Protein AF-A0A8T3YEX6-F1 (afdb_monomer_lite)

pLDDT: mean 91.47, std 7.71, range [68.94, 98.25]

Secondary s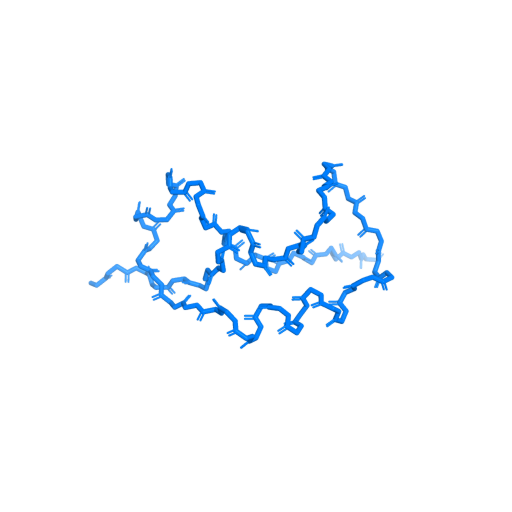tructure (DSSP, 8-state):
-PPEEEEEEHHHHSTT----S---GGGHHHHHHHHHHH-EEEEHHHHSS-TTEEE---------

Fol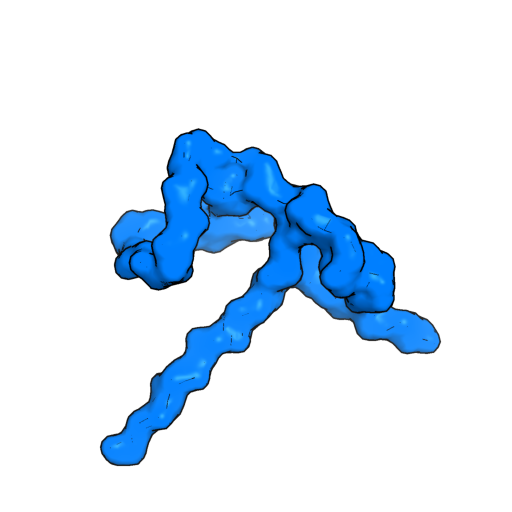dseek 3Di:
DADWFKKFFPCQQQPPDDDDDDDDPPCVVVNVVSSVVGIDIDGPVVVVPDPRMDTDDDDDDDDD

Structure (mmCIF, N/CA/C/O backbone):
data_AF-A0A8T3YEX6-F1
#
_entry.id   AF-A0A8T3YEX6-F1
#
loop_
_atom_site.group_PDB
_atom_site.id
_atom_site.type_symbol
_atom_site.label_atom_id
_atom_site.label_alt_id
_atom_site.label_comp_id
_atom_site.label_asym_id
_atom_site.label_entity_id
_atom_site.label_seq_id
_atom_site.pdbx_PDB_ins_code
_atom_site.Cartn_x
_atom_site.Cartn_y
_atom_site.Cartn_z
_atom_site.occupancy
_atom_site.B_iso_or_equiv
_atom_site.auth_seq_id
_atom_site.auth_comp_id
_atom_site.auth_asym_id
_atom_site.auth_atom_id
_atom_site.pdbx_PDB_model_num
ATOM 1 N N . MET A 1 1 ? -1.677 -0.075 22.327 1.00 72.56 1 MET A N 1
ATOM 2 C CA . MET A 1 1 ? -1.956 0.629 21.058 1.00 72.56 1 MET A CA 1
ATOM 3 C C . MET A 1 1 ? -1.748 -0.366 19.940 1.00 72.56 1 MET A C 1
ATOM 5 O O . MET A 1 1 ? -0.803 -1.139 20.019 1.00 72.56 1 MET A O 1
ATOM 9 N N . GLU A 1 2 ? -2.663 -0.400 18.982 1.00 93.44 2 GLU A N 1
ATOM 10 C CA . GLU A 1 2 ? -2.584 -1.277 17.812 1.00 93.44 2 GLU A CA 1
ATOM 11 C C . GLU A 1 2 ? -1.548 -0.743 16.806 1.00 93.44 2 GLU A C 1
ATOM 13 O O . GLU A 1 2 ? -1.280 0.460 16.780 1.00 93.44 2 GLU A O 1
ATOM 18 N N . GLU A 1 3 ? -0.940 -1.622 16.004 1.00 96.62 3 GLU A N 1
ATOM 19 C CA . GLU A 1 3 ? 0.013 -1.227 14.958 1.00 96.62 3 GLU A CA 1
ATOM 20 C C . GLU A 1 3 ? -0.698 -0.394 13.879 1.00 96.62 3 GLU A C 1
ATOM 22 O O . GLU A 1 3 ? -1.713 -0.820 13.327 1.00 96.62 3 GLU A O 1
ATOM 27 N N . MET A 1 4 ? -0.155 0.785 13.561 1.00 97.94 4 MET A N 1
ATOM 28 C CA . MET A 1 4 ? -0.660 1.654 12.497 1.00 97.94 4 MET A CA 1
ATOM 29 C C . MET A 1 4 ? 0.126 1.405 11.210 1.00 97.94 4 MET A C 1
ATOM 31 O O . MET A 1 4 ? 1.336 1.620 11.176 1.00 97.94 4 MET A O 1
ATOM 35 N N . ILE A 1 5 ? -0.556 0.992 10.143 1.00 97.88 5 ILE A N 1
ATOM 36 C CA . ILE A 1 5 ? 0.070 0.608 8.871 1.00 97.88 5 ILE A CA 1
ATOM 37 C C . ILE A 1 5 ? -0.314 1.547 7.728 1.00 97.88 5 ILE A C 1
ATOM 39 O O . ILE A 1 5 ? -1.387 2.154 7.736 1.00 97.88 5 ILE A O 1
ATOM 43 N N . LEU A 1 6 ? 0.567 1.645 6.729 1.00 98.25 6 LEU A N 1
ATOM 44 C CA . LEU A 1 6 ? 0.349 2.435 5.522 1.00 98.25 6 LEU A CA 1
ATOM 45 C C . LEU A 1 6 ? -0.642 1.729 4.590 1.00 98.25 6 LEU A C 1
ATOM 47 O O . LEU A 1 6 ? -0.361 0.644 4.069 1.00 98.25 6 LEU A O 1
ATOM 51 N N . VAL A 1 7 ? -1.778 2.372 4.335 1.00 98.12 7 VAL A N 1
ATOM 52 C CA . VAL A 1 7 ? -2.806 1.861 3.425 1.00 98.12 7 VAL A CA 1
ATOM 53 C C . VAL A 1 7 ? -3.228 2.896 2.392 1.00 98.12 7 VAL A C 1
ATOM 55 O O . VAL A 1 7 ? -3.185 4.101 2.640 1.00 98.12 7 VAL A O 1
ATOM 58 N N . VAL A 1 8 ? -3.676 2.414 1.234 1.00 97.38 8 VAL A N 1
ATOM 59 C CA . VAL A 1 8 ? -4.181 3.230 0.122 1.00 97.38 8 VAL A CA 1
ATOM 60 C C . VAL A 1 8 ? -5.516 2.658 -0.362 1.00 97.38 8 VAL A C 1
ATOM 62 O O . VAL A 1 8 ? -5.624 1.436 -0.495 1.00 97.38 8 VAL A O 1
ATOM 65 N N . PRO A 1 9 ? -6.539 3.482 -0.658 1.00 96.06 9 PRO A N 1
ATOM 66 C CA . PRO A 1 9 ? -7.776 2.997 -1.261 1.00 96.06 9 PRO A CA 1
ATOM 67 C C . PRO A 1 9 ? -7.503 2.249 -2.569 1.00 96.06 9 PRO A C 1
ATOM 69 O O . PRO A 1 9 ? -6.852 2.775 -3.476 1.00 96.06 9 PRO A O 1
ATOM 72 N N . ARG A 1 10 ? -8.042 1.035 -2.703 1.00 93.69 10 ARG A N 1
ATOM 73 C CA . ARG A 1 10 ? -7.812 0.162 -3.863 1.00 93.69 10 ARG A CA 1
ATOM 74 C C . ARG A 1 10 ? -8.146 0.858 -5.182 1.00 93.69 10 ARG A C 1
ATOM 76 O O . ARG A 1 10 ? -7.367 0.786 -6.128 1.00 93.69 10 ARG A O 1
ATOM 83 N N . ALA A 1 11 ? -9.271 1.571 -5.216 1.00 93.06 11 ALA A N 1
ATOM 84 C CA . ALA A 1 11 ? -9.750 2.303 -6.388 1.00 93.06 11 ALA A CA 1
ATOM 85 C C . ALA A 1 11 ? -8.850 3.485 -6.806 1.00 93.06 11 ALA A C 1
ATOM 87 O O . ALA A 1 11 ? -9.044 4.050 -7.877 1.00 93.06 11 ALA A O 1
ATOM 88 N N . LYS A 1 12 ? -7.894 3.895 -5.961 1.00 92.94 12 LYS A N 1
ATOM 89 C CA . LYS A 1 12 ? -6.955 4.994 -6.232 1.00 92.94 12 LYS A CA 1
ATOM 90 C C . LYS A 1 12 ? -5.538 4.514 -6.538 1.00 92.94 12 LYS A C 1
ATOM 92 O O . LYS A 1 12 ? -4.735 5.313 -7.002 1.00 92.94 12 LYS A O 1
ATOM 97 N N . LEU A 1 13 ? -5.225 3.241 -6.286 1.00 90.25 13 LEU A N 1
ATOM 98 C CA . LEU A 1 13 ? -3.861 2.725 -6.402 1.00 90.25 13 LEU A CA 1
ATOM 99 C C . LEU A 1 13 ? -3.436 2.496 -7.861 1.00 90.25 13 LEU A C 1
ATOM 101 O O . LEU A 1 13 ? -2.337 2.893 -8.241 1.00 90.25 13 LEU A O 1
ATOM 105 N N . PHE A 1 14 ? -4.312 1.895 -8.675 1.00 83.62 14 PHE A N 1
ATOM 106 C CA . PHE A 1 14 ? -3.991 1.458 -10.045 1.00 83.62 14 PHE A CA 1
ATOM 107 C C . PHE A 1 14 ? -4.808 2.153 -11.149 1.00 83.62 14 PHE A C 1
ATOM 109 O O . PHE A 1 14 ? -4.872 1.660 -12.271 1.00 83.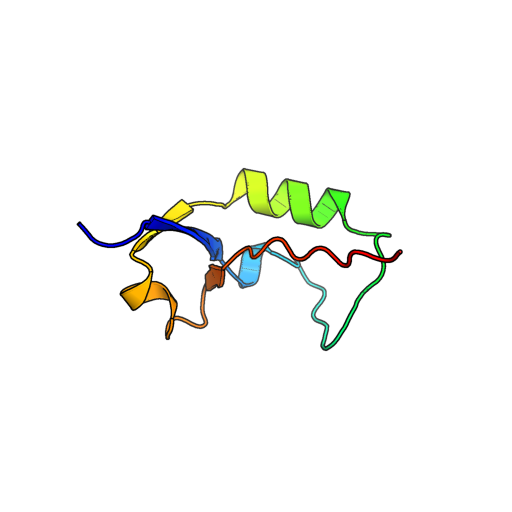62 14 PHE A O 1
ATOM 116 N N . GLU A 1 15 ? -5.432 3.297 -10.848 1.00 75.38 15 GLU A N 1
ATOM 117 C CA . GLU A 1 15 ? -6.322 4.006 -11.786 1.00 75.38 15 GLU A CA 1
ATOM 118 C C . GLU A 1 15 ? -7.312 3.041 -12.481 1.00 75.38 15 GLU A C 1
ATOM 120 O O . GLU A 1 15 ? -8.052 2.334 -11.794 1.00 75.38 15 GLU A O 1
ATOM 125 N N . HIS A 1 16 ? -7.342 3.003 -13.818 1.00 70.88 16 HIS A N 1
ATOM 126 C CA . HIS A 1 16 ? -8.231 2.150 -14.618 1.00 70.88 16 HIS A CA 1
ATOM 127 C C . HIS A 1 16 ? -7.607 0.813 -15.045 1.00 70.88 16 HIS A C 1
ATOM 129 O O . HIS A 1 16 ? -8.240 0.055 -15.779 1.00 70.88 16 HIS A O 1
ATOM 135 N N . GLU A 1 17 ? -6.392 0.493 -14.598 1.00 75.75 17 GLU A N 1
ATOM 136 C CA . GLU A 1 17 ? -5.703 -0.733 -14.995 1.00 75.75 17 GLU A CA 1
ATOM 137 C C . GLU A 1 17 ? -5.671 -1.745 -13.847 1.00 75.75 17 GLU A C 1
ATOM 139 O O . GLU A 1 17 ? -4.967 -1.593 -12.852 1.00 75.75 17 GLU A O 1
ATOM 144 N N . LEU A 1 18 ? -6.433 -2.825 -13.996 1.00 83.06 18 LEU A N 1
ATOM 145 C CA . LEU A 1 18 ? -6.386 -3.966 -13.088 1.00 83.06 18 LEU A CA 1
ATOM 146 C C . LEU A 1 18 ? -5.395 -5.006 -13.614 1.00 83.06 18 LEU A C 1
ATOM 148 O O . LEU A 1 18 ? -5.311 -5.244 -14.817 1.00 83.06 18 LEU A O 1
ATOM 152 N N . PHE A 1 19 ? -4.672 -5.664 -12.710 1.00 87.12 19 PHE A N 1
ATOM 153 C CA . PHE A 1 19 ? -3.806 -6.790 -13.051 1.00 87.12 19 PHE A CA 1
ATOM 154 C C . PHE A 1 19 ? -3.794 -7.836 -11.932 1.00 87.12 19 PHE A C 1
ATOM 156 O O . PHE A 1 19 ? -4.161 -7.559 -10.787 1.00 87.12 19 PHE A O 1
ATOM 163 N N . GLN A 1 20 ? -3.339 -9.038 -12.275 1.00 90.06 20 GLN A N 1
ATOM 164 C CA . GLN A 1 20 ? -3.090 -10.134 -11.348 1.00 90.06 20 GLN A CA 1
ATOM 165 C C . GLN A 1 20 ? -1.691 -10.696 -11.612 1.00 90.06 20 GLN A C 1
ATOM 167 O O . GLN A 1 20 ? -1.307 -10.892 -12.762 1.00 90.06 20 GLN A O 1
ATOM 172 N N . GLY A 1 21 ? -0.927 -10.951 -10.549 1.00 90.69 21 GLY A N 1
ATOM 173 C CA . GLY A 1 21 ? 0.457 -11.417 -10.640 1.00 90.69 21 GLY A CA 1
ATOM 174 C C . GLY A 1 21 ? 1.461 -10.276 -10.487 1.00 90.69 21 GLY A C 1
ATOM 175 O O . GLY A 1 21 ? 1.322 -9.446 -9.593 1.00 90.69 21 GLY A O 1
ATOM 176 N N . PHE A 1 22 ? 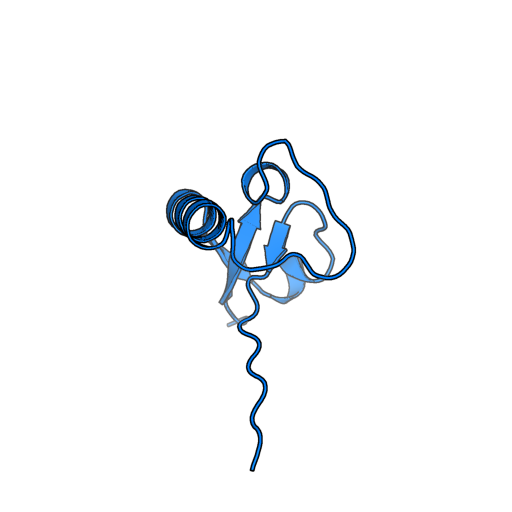2.485 -10.252 -11.337 1.00 89.00 22 PHE A N 1
ATOM 177 C CA . PHE A 1 22 ? 3.555 -9.256 -11.308 1.00 89.00 22 PHE A CA 1
ATOM 178 C C . PHE A 1 22 ? 3.516 -8.383 -12.563 1.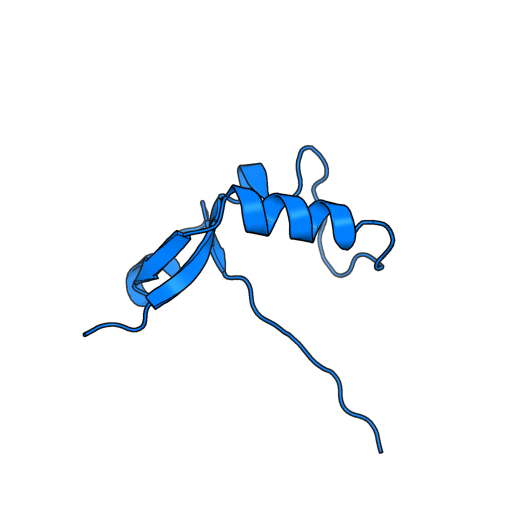00 89.00 22 PHE A C 1
ATOM 180 O O . PHE A 1 22 ? 3.389 -8.897 -13.674 1.00 89.00 22 PHE A O 1
ATOM 187 N N . ARG A 1 23 ? 3.682 -7.068 -12.386 1.00 84.31 23 ARG A N 1
ATOM 188 C CA . ARG A 1 23 ? 3.810 -6.104 -13.480 1.00 84.31 23 ARG A CA 1
ATOM 189 C C . ARG A 1 23 ? 5.161 -5.380 -13.389 1.00 84.31 23 ARG A C 1
ATOM 191 O O . ARG A 1 23 ? 5.452 -4.809 -12.340 1.00 84.31 23 ARG A O 1
ATOM 198 N N . PRO A 1 24 ? 5.973 -5.364 -14.462 1.00 81.12 24 PRO A N 1
ATOM 199 C CA . PRO A 1 24 ? 7.259 -4.672 -14.474 1.00 81.12 24 PRO A CA 1
ATOM 200 C C . PRO A 1 24 ? 7.161 -3.155 -14.243 1.00 81.12 24 PRO A C 1
ATOM 202 O O . PRO A 1 24 ? 6.154 -2.518 -14.549 1.00 81.12 24 PRO A O 1
ATOM 205 N N . VAL A 1 25 ? 8.278 -2.580 -13.787 1.00 68.94 25 VAL A N 1
ATOM 206 C CA . VAL A 1 25 ? 8.504 -1.206 -13.275 1.00 68.94 25 VAL A CA 1
ATOM 207 C C . VAL A 1 25 ? 8.149 -0.043 -14.222 1.00 68.94 25 VAL A C 1
ATOM 209 O O . VAL A 1 25 ? 8.248 1.113 -13.827 1.00 68.94 25 VAL A O 1
ATOM 212 N N . GLN A 1 26 ? 7.636 -0.294 -15.427 1.00 76.25 26 GLN A N 1
ATOM 213 C CA . GLN A 1 26 ? 7.233 0.757 -16.379 1.00 76.25 26 GLN A CA 1
ATOM 214 C C . GLN A 1 26 ? 6.249 1.780 -15.773 1.00 76.25 26 GLN A C 1
ATOM 216 O O . GLN A 1 26 ? 6.212 2.926 -16.208 1.00 76.25 26 GLN A O 1
ATOM 221 N N . GLN A 1 27 ? 5.489 1.388 -14.743 1.00 74.31 27 GLN A N 1
ATOM 222 C CA . GLN A 1 27 ? 4.517 2.241 -14.050 1.00 74.31 27 GLN A CA 1
ATOM 223 C C . GLN A 1 27 ? 4.858 2.550 -12.585 1.00 74.31 27 GLN A C 1
ATOM 225 O O . GLN A 1 27 ? 4.019 3.101 -11.872 1.00 74.31 27 GLN A O 1
ATOM 230 N N . ALA A 1 28 ? 6.063 2.220 -12.110 1.00 81.44 28 ALA A N 1
ATOM 231 C CA . ALA A 1 28 ? 6.402 2.354 -10.690 1.00 81.44 28 ALA A CA 1
ATOM 232 C C . ALA A 1 28 ? 6.219 3.794 -10.176 1.00 81.44 28 ALA A C 1
ATOM 234 O O . ALA A 1 28 ? 5.565 4.001 -9.157 1.00 81.44 28 ALA A O 1
ATOM 235 N N . ALA A 1 29 ? 6.687 4.791 -10.936 1.00 87.12 29 ALA A N 1
ATOM 236 C CA . ALA A 1 29 ? 6.562 6.202 -10.567 1.00 87.12 29 ALA A CA 1
ATOM 237 C C . ALA A 1 29 ? 5.100 6.692 -10.502 1.00 87.12 29 ALA A C 1
ATOM 239 O O . ALA A 1 29 ? 4.758 7.535 -9.673 1.00 87.12 29 ALA A O 1
ATOM 240 N N . ALA A 1 30 ? 4.220 6.169 -11.364 1.00 87.44 30 ALA A N 1
ATOM 241 C CA . ALA A 1 30 ? 2.799 6.520 -11.350 1.00 87.44 30 ALA A CA 1
ATOM 242 C C . ALA A 1 30 ? 2.101 5.947 -10.106 1.00 87.44 30 ALA A C 1
ATOM 244 O O . ALA A 1 30 ? 1.375 6.662 -9.415 1.00 87.44 30 ALA A O 1
ATOM 245 N N . ILE A 1 31 ? 2.388 4.682 -9.779 1.00 89.25 31 ILE A N 1
ATOM 246 C CA . ILE A 1 31 ? 1.863 4.017 -8.581 1.00 89.25 31 ILE A CA 1
ATOM 247 C C . ILE A 1 31 ? 2.360 4.730 -7.319 1.00 89.25 31 ILE A C 1
ATOM 249 O O . ILE A 1 31 ? 1.558 5.046 -6.444 1.00 89.25 31 ILE A O 1
ATOM 253 N N . GLU A 1 32 ? 3.652 5.050 -7.236 1.00 91.19 32 GLU A N 1
ATOM 254 C CA . GLU A 1 32 ? 4.232 5.774 -6.101 1.00 91.19 32 GLU A CA 1
ATOM 255 C C . GLU A 1 32 ? 3.564 7.140 -5.894 1.00 91.19 32 GLU A C 1
ATOM 257 O O . GLU A 1 32 ? 3.139 7.474 -4.788 1.00 91.19 32 GLU A O 1
ATOM 262 N N . LYS A 1 33 ? 3.364 7.902 -6.974 1.00 93.62 33 LYS A N 1
ATOM 263 C CA . LYS A 1 33 ? 2.638 9.176 -6.934 1.00 93.62 33 LYS A CA 1
ATOM 264 C C . LYS A 1 33 ? 1.203 9.011 -6.425 1.00 93.62 33 LYS A C 1
ATOM 266 O O . LYS A 1 33 ? 0.723 9.859 -5.671 1.00 93.62 33 LYS A O 1
ATOM 271 N N . ASN A 1 34 ? 0.519 7.937 -6.812 1.00 92.88 34 ASN A N 1
ATOM 272 C CA . ASN A 1 34 ? -0.832 7.638 -6.339 1.00 92.88 34 ASN A CA 1
ATOM 273 C C . ASN A 1 34 ? -0.854 7.237 -4.859 1.00 92.88 34 ASN A C 1
ATOM 275 O O . ASN A 1 34 ? -1.748 7.683 -4.136 1.00 92.88 34 ASN A O 1
ATOM 279 N N . ILE A 1 35 ? 0.148 6.489 -4.387 1.00 94.88 35 ILE A N 1
ATOM 280 C CA . ILE A 1 35 ? 0.336 6.178 -2.964 1.00 94.88 35 ILE A CA 1
ATOM 281 C C . ILE A 1 35 ? 0.523 7.475 -2.173 1.00 94.88 35 ILE A C 1
ATOM 283 O O . ILE A 1 35 ? -0.264 7.756 -1.273 1.00 94.88 35 ILE A O 1
ATOM 287 N N . LEU A 1 36 ? 1.493 8.313 -2.552 1.00 96.25 36 LEU A N 1
ATOM 288 C CA . LEU A 1 36 ? 1.822 9.555 -1.838 1.00 96.25 36 LEU A CA 1
ATOM 289 C C . LEU A 1 36 ? 0.648 10.542 -1.750 1.00 96.25 36 LEU A C 1
ATOM 291 O O . LEU A 1 36 ? 0.563 11.316 -0.803 1.00 96.25 36 LEU A O 1
ATOM 295 N N . ARG A 1 37 ? -0.271 10.513 -2.719 1.00 96.62 37 ARG A N 1
ATOM 296 C CA . ARG A 1 37 ? -1.464 11.374 -2.738 1.00 96.62 37 ARG A CA 1
ATOM 297 C C . ARG A 1 37 ? -2.630 10.861 -1.897 1.00 96.62 37 ARG A C 1
ATOM 299 O O . ARG A 1 37 ? -3.484 11.660 -1.534 1.00 96.62 37 ARG A O 1
ATOM 306 N N . ASN A 1 38 ? -2.717 9.552 -1.661 1.00 97.25 38 ASN A N 1
ATOM 307 C CA . ASN A 1 38 ? -3.927 8.918 -1.125 1.00 97.25 38 ASN A CA 1
ATOM 308 C C . ASN A 1 38 ? -3.670 8.039 0.109 1.00 97.25 38 ASN A C 1
ATOM 310 O O . ASN A 1 38 ? -4.582 7.333 0.545 1.00 97.25 38 ASN A O 1
ATOM 314 N N . PHE A 1 39 ? -2.450 8.022 0.648 1.00 97.88 39 PHE A N 1
ATOM 315 C CA . PHE A 1 39 ? -2.140 7.181 1.795 1.00 97.88 39 PHE A CA 1
ATOM 316 C C . PHE A 1 39 ? -2.811 7.672 3.077 1.00 97.88 39 PHE A C 1
ATOM 318 O O . PHE A 1 39 ? -3.080 8.855 3.277 1.00 97.88 39 PHE A O 1
ATOM 325 N N . SER A 1 40 ? -3.029 6.732 3.985 1.00 98.06 40 SER A N 1
ATOM 326 C CA . SER A 1 40 ? -3.358 7.009 5.378 1.00 98.06 40 SER A CA 1
ATOM 327 C C . SER A 1 40 ? -2.747 5.932 6.263 1.00 98.06 40 SER A C 1
ATOM 329 O O . SER A 1 40 ? -2.418 4.842 5.788 1.00 98.06 40 SER A O 1
ATOM 331 N N . PHE A 1 41 ? -2.594 6.239 7.547 1.00 98.25 41 PHE A N 1
ATOM 332 C CA . PHE A 1 41 ? -2.238 5.246 8.550 1.00 98.25 41 PHE A CA 1
ATOM 333 C C . PHE A 1 41 ? -3.510 4.750 9.232 1.00 98.25 41 PHE A C 1
ATOM 335 O O . PHE A 1 41 ? -4.295 5.562 9.725 1.00 98.25 41 PHE A O 1
ATOM 342 N N . LYS A 1 42 ? -3.718 3.431 9.261 1.00 97.81 42 LYS A N 1
ATOM 343 C CA . LYS A 1 42 ? -4.885 2.798 9.896 1.00 97.81 42 LYS A CA 1
ATOM 344 C C . LYS A 1 42 ? -4.474 1.609 10.772 1.00 97.81 42 LYS A C 1
ATOM 346 O O . LYS A 1 42 ? -3.417 1.032 10.512 1.00 97.81 42 LYS A O 1
ATOM 351 N N . PRO A 1 43 ? -5.280 1.234 11.784 1.00 97.81 43 PRO A N 1
ATOM 352 C CA . PRO A 1 43 ? -4.976 0.089 12.635 1.00 97.81 43 PRO A CA 1
ATOM 353 C C . PRO A 1 43 ? -4.963 -1.216 11.833 1.00 97.81 43 PRO A C 1
ATOM 355 O O . PRO A 1 43 ? -5.863 -1.464 11.025 1.00 97.81 43 PRO A O 1
ATOM 358 N N . ARG A 1 44 ? -3.937 -2.043 12.041 1.00 96.88 44 ARG A N 1
ATOM 359 C CA . ARG A 1 44 ? -3.684 -3.248 11.244 1.00 96.88 44 ARG A CA 1
ATOM 360 C C . ARG A 1 44 ? -4.837 -4.244 11.260 1.00 96.88 44 ARG A C 1
ATOM 362 O O . ARG A 1 44 ? -5.255 -4.672 10.191 1.00 96.88 44 ARG A O 1
ATOM 369 N N . GLY A 1 45 ? -5.379 -4.572 12.427 1.00 96.62 45 GLY A N 1
ATOM 370 C CA . GLY A 1 45 ? -6.441 -5.564 12.588 1.00 96.62 45 GLY A CA 1
ATOM 371 C C . GLY A 1 45 ? -7.723 -5.196 11.842 1.00 96.62 45 GLY A C 1
ATOM 372 O O . GLY A 1 45 ? -8.405 -6.076 11.327 1.00 96.62 45 GLY A O 1
ATOM 373 N N . GLN A 1 46 ? -8.020 -3.903 11.680 1.00 96.38 46 GLN A N 1
ATOM 374 C CA . GLN A 1 46 ? -9.147 -3.453 10.850 1.00 96.38 46 GLN A CA 1
ATOM 375 C C . GLN A 1 46 ? -8.875 -3.629 9.349 1.00 96.38 46 GLN A C 1
ATOM 377 O O . GLN A 1 46 ? -9.797 -3.850 8.571 1.00 96.38 46 GLN A O 1
ATOM 382 N N . MET A 1 47 ? -7.613 -3.520 8.931 1.00 97.62 47 MET A N 1
ATOM 383 C CA . MET A 1 47 ? -7.200 -3.530 7.525 1.00 97.62 47 MET A CA 1
ATOM 384 C C . MET A 1 47 ? -6.831 -4.923 6.998 1.00 97.62 47 MET A C 1
ATOM 386 O O . MET A 1 47 ? -6.527 -5.058 5.814 1.00 97.62 47 MET A O 1
ATOM 390 N N . GLU A 1 48 ? -6.835 -5.960 7.838 1.00 95.38 48 GLU A N 1
ATOM 391 C CA . GLU A 1 48 ? -6.594 -7.348 7.411 1.00 95.38 48 GLU A CA 1
ATOM 392 C C . GLU A 1 48 ? -7.757 -7.931 6.603 1.00 95.38 48 GLU A C 1
ATOM 394 O O . GLU A 1 48 ? -7.538 -8.762 5.724 1.00 95.38 48 GLU A O 1
ATOM 399 N N . THR A 1 49 ? -8.982 -7.475 6.870 1.00 96.19 49 THR A N 1
ATOM 400 C CA . THR A 1 49 ? -10.206 -7.969 6.219 1.00 96.19 49 THR A CA 1
ATOM 401 C C . THR A 1 49 ? -10.873 -6.935 5.309 1.00 96.19 49 THR A C 1
ATOM 403 O O . THR A 1 49 ? -11.776 -7.281 4.550 1.00 96.19 49 THR A O 1
ATOM 406 N N . ASP A 1 50 ? -10.426 -5.675 5.335 1.00 97.75 50 ASP A N 1
ATOM 407 C CA . ASP A 1 50 ? -10.966 -4.612 4.485 1.00 97.75 50 ASP A CA 1
ATOM 408 C C . ASP A 1 50 ? -10.374 -4.656 3.065 1.00 97.75 50 ASP A C 1
ATOM 410 O O . ASP A 1 50 ? -9.278 -4.161 2.794 1.00 97.75 50 ASP A O 1
ATOM 414 N N . GLU A 1 51 ? -11.144 -5.194 2.118 1.00 95.69 51 GLU A N 1
ATOM 415 C CA . GLU A 1 51 ? -10.752 -5.281 0.707 1.00 95.69 51 GLU A CA 1
ATOM 416 C C . GLU A 1 51 ? -10.753 -3.935 -0.042 1.00 95.69 51 GLU A C 1
ATOM 418 O O . GLU A 1 51 ? -10.198 -3.837 -1.149 1.00 95.69 51 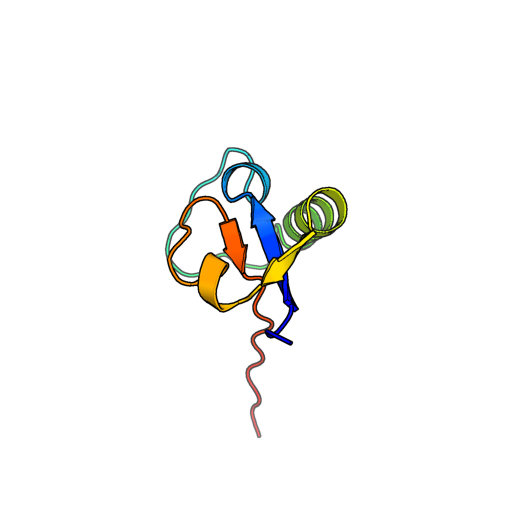GLU A O 1
ATOM 423 N N . SER A 1 52 ? -11.373 -2.896 0.531 1.00 96.25 52 SER A N 1
ATOM 424 C CA . SER A 1 52 ? -11.443 -1.563 -0.076 1.00 96.25 52 SER A CA 1
ATOM 425 C C . SER A 1 52 ? -10.111 -0.813 0.004 1.00 96.25 52 SER A C 1
ATOM 427 O O . SER A 1 52 ? -9.880 0.127 -0.766 1.00 96.25 52 SER A O 1
ATOM 429 N N . HIS A 1 53 ? -9.200 -1.271 0.864 1.00 96.88 53 HIS A N 1
ATOM 430 C CA . HIS A 1 53 ? -7.852 -0.746 1.017 1.00 96.88 53 HIS A CA 1
ATOM 431 C C . HIS A 1 53 ? -6.801 -1.777 0.595 1.00 96.88 53 HIS A C 1
ATOM 433 O O . HIS A 1 53 ? -7.012 -2.989 0.570 1.00 96.88 53 HIS A O 1
ATOM 439 N N . LYS A 1 54 ? -5.628 -1.276 0.223 1.00 96.38 54 LYS A N 1
ATOM 440 C CA . LYS A 1 54 ? -4.423 -2.071 0.010 1.00 96.38 54 LYS A CA 1
ATOM 441 C C . LYS A 1 54 ? -3.358 -1.629 0.994 1.00 96.38 54 LYS A C 1
ATOM 443 O O . LYS A 1 54 ? -3.070 -0.438 1.093 1.00 96.38 54 LYS A O 1
ATOM 448 N N . GLN A 1 55 ? -2.781 -2.599 1.693 1.00 97.38 55 GLN A N 1
ATOM 449 C CA . GLN A 1 55 ? -1.597 -2.407 2.522 1.00 97.38 55 GLN A CA 1
ATOM 450 C C . GLN A 1 55 ? -0.372 -2.325 1.604 1.00 97.38 55 GLN A C 1
ATOM 452 O O . GLN A 1 55 ? -0.210 -3.164 0.713 1.00 97.38 55 GLN A O 1
ATOM 457 N N . ILE A 1 56 ? 0.471 -1.310 1.788 1.00 95.88 56 ILE A N 1
ATOM 458 C CA . ILE A 1 56 ? 1.706 -1.161 1.010 1.00 95.88 56 ILE A CA 1
ATOM 459 C C . ILE A 1 56 ? 2.818 -1.933 1.720 1.00 95.88 56 ILE A C 1
ATOM 461 O O . ILE A 1 56 ? 3.251 -1.543 2.801 1.00 95.88 56 ILE A O 1
ATOM 465 N N . ILE A 1 57 ? 3.272 -3.031 1.112 1.00 94.81 57 ILE A N 1
ATOM 466 C CA . ILE A 1 57 ? 4.273 -3.937 1.689 1.00 94.81 57 ILE A CA 1
ATOM 467 C C . ILE A 1 57 ? 5.550 -3.873 0.841 1.00 94.81 57 ILE A C 1
ATOM 469 O O . ILE A 1 57 ? 5.555 -4.385 -0.281 1.00 94.81 57 ILE A O 1
ATOM 473 N N . PRO A 1 58 ? 6.640 -3.261 1.340 1.00 93.19 58 PRO A N 1
ATOM 474 C CA . PRO A 1 58 ? 7.942 -3.347 0.692 1.00 93.19 58 PRO A CA 1
ATOM 475 C C . PRO A 1 58 ? 8.409 -4.804 0.640 1.00 93.19 58 PRO A C 1
ATOM 477 O O . PRO A 1 58 ? 8.403 -5.502 1.652 1.00 93.19 58 PRO A O 1
ATOM 480 N N . TYR A 1 59 ? 8.830 -5.260 -0.536 1.00 94.19 59 TYR A N 1
ATOM 481 C CA . TYR A 1 59 ? 9.313 -6.621 -0.743 1.00 94.19 59 TYR A CA 1
ATOM 482 C C . TYR A 1 59 ? 10.659 -6.585 -1.465 1.00 94.19 59 TYR A C 1
ATOM 484 O O . TYR A 1 59 ? 10.768 -6.017 -2.551 1.00 94.19 59 TYR A O 1
ATOM 492 N N . VAL A 1 60 ? 11.687 -7.172 -0.852 1.00 95.06 60 VAL A N 1
ATOM 493 C CA . VAL A 1 60 ? 13.073 -7.134 -1.338 1.00 95.06 60 VAL A CA 1
ATOM 494 C C . VAL A 1 60 ? 13.592 -8.559 -1.493 1.00 95.06 60 VAL A C 1
ATOM 496 O O . VAL A 1 60 ? 13.471 -9.372 -0.580 1.00 95.06 60 VAL A O 1
ATOM 499 N N . VAL A 1 61 ? 14.194 -8.855 -2.646 1.00 95.12 61 VAL A N 1
ATOM 500 C CA . VAL A 1 61 ? 14.866 -10.133 -2.917 1.00 95.12 61 VAL A CA 1
ATOM 501 C C . VAL A 1 61 ? 16.373 -9.924 -2.794 1.00 95.12 61 VAL A C 1
ATOM 503 O O . VAL A 1 61 ? 16.941 -9.120 -3.530 1.00 95.12 61 VAL A O 1
ATOM 506 N N . ILE A 1 62 ? 17.020 -10.657 -1.887 1.00 97.06 62 ILE A N 1
ATOM 507 C CA . ILE A 1 62 ? 18.474 -10.618 -1.671 1.00 97.06 62 ILE A CA 1
ATOM 508 C C . ILE A 1 62 ? 19.100 -11.858 -2.317 1.00 97.06 62 ILE A C 1
ATOM 510 O O . ILE A 1 62 ? 18.580 -12.964 -2.170 1.00 97.06 62 ILE A O 1
ATOM 514 N N . ARG A 1 63 ? 20.206 -11.677 -3.046 1.00 94.69 63 ARG A N 1
ATOM 515 C CA . ARG A 1 63 ? 20.983 -12.759 -3.669 1.00 94.69 63 ARG A CA 1
ATOM 516 C C . ARG A 1 63 ? 22.460 -12.602 -3.306 1.00 94.69 63 ARG A C 1
ATOM 518 O O . ARG A 1 63 ? 22.913 -11.473 -3.132 1.00 94.69 63 ARG A O 1
ATOM 525 N N . HIS A 1 64 ? 23.141 -13.733 -3.141 1.00 88.56 64 HIS A N 1
ATOM 526 C CA . HIS A 1 64 ? 24.570 -13.834 -2.837 1.00 88.56 64 HIS A CA 1
ATOM 527 C C . HIS A 1 64 ? 25.396 -13.948 -4.117 1.00 88.56 64 HIS A C 1
ATOM 529 O O . HIS A 1 64 ? 24.848 -14.474 -5.114 1.00 88.56 64 HIS A O 1
#

Sequence (64 aa):
MEEMILVVPRAKLFEHELFQGFRPVQQAAAIEKNILRNFSFKPRGQMETDESHKQIIPYVVIRH

Radius of gyration: 13.19 Å; chains: 1; bounding box: 36×25×37 Å